Protein AF-A0A1I7NNE6-F1 (afdb_monomer)

Structure (mmCIF, N/CA/C/O backbone):
data_AF-A0A1I7NNE6-F1
#
_entry.id   AF-A0A1I7NNE6-F1
#
loop_
_atom_site.group_PDB
_atom_site.id
_atom_site.type_symbol
_atom_site.label_atom_id
_atom_site.label_alt_id
_atom_site.label_comp_id
_atom_site.label_asym_id
_atom_site.label_entity_id
_atom_site.label_seq_id
_atom_site.pdbx_PDB_ins_code
_atom_site.Cartn_x
_atom_site.Cartn_y
_atom_site.Cartn_z
_atom_site.occupancy
_atom_site.B_iso_or_equiv
_atom_site.auth_seq_id
_atom_site.auth_comp_id
_atom_site.auth_asym_id
_atom_site.auth_atom_id
_atom_site.pdbx_PDB_model_num
ATOM 1 N N . MET A 1 1 ? 10.750 -23.595 -2.333 1.00 36.44 1 MET A N 1
ATOM 2 C CA . MET A 1 1 ? 10.726 -23.272 -0.891 1.00 36.44 1 MET A CA 1
ATOM 3 C C . MET A 1 1 ? 9.656 -22.202 -0.716 1.00 36.44 1 MET A C 1
ATOM 5 O O . MET A 1 1 ? 9.881 -21.088 -1.158 1.00 36.44 1 MET A O 1
ATOM 9 N N . ASN A 1 2 ? 8.451 -22.556 -0.255 1.00 41.56 2 ASN A N 1
ATOM 10 C CA . ASN A 1 2 ? 7.356 -21.585 -0.123 1.00 41.56 2 ASN A CA 1
ATOM 11 C C . ASN A 1 2 ? 7.507 -20.843 1.205 1.00 41.56 2 ASN A C 1
ATOM 13 O O . ASN A 1 2 ? 7.394 -21.450 2.268 1.00 41.56 2 ASN A O 1
ATOM 17 N N . GLU A 1 3 ? 7.753 -19.538 1.146 1.00 45.97 3 GLU A N 1
ATOM 18 C CA . GLU A 1 3 ? 7.719 -18.673 2.322 1.00 45.97 3 GLU A CA 1
ATOM 19 C C . GLU A 1 3 ? 6.263 -18.473 2.760 1.00 45.97 3 GLU A C 1
ATOM 21 O O . GLU A 1 3 ? 5.475 -17.783 2.107 1.00 45.97 3 GLU A O 1
ATOM 26 N N . ILE A 1 4 ? 5.885 -19.099 3.874 1.00 50.31 4 ILE A N 1
ATOM 27 C CA . ILE A 1 4 ? 4.607 -18.834 4.536 1.00 50.31 4 ILE A CA 1
ATOM 28 C C . ILE A 1 4 ? 4.705 -17.430 5.136 1.00 50.31 4 ILE A C 1
ATOM 30 O O . ILE A 1 4 ? 5.425 -17.207 6.107 1.00 50.31 4 ILE A O 1
ATOM 34 N N . LYS A 1 5 ? 3.995 -16.463 4.548 1.00 61.88 5 LYS A N 1
ATOM 35 C CA . LYS A 1 5 ? 3.897 -15.108 5.101 1.00 61.88 5 LYS A CA 1
ATOM 36 C C . LYS A 1 5 ? 3.208 -15.177 6.467 1.00 61.88 5 LYS A C 1
ATOM 38 O O . LYS A 1 5 ? 2.018 -15.468 6.547 1.00 61.88 5 LYS A O 1
ATOM 43 N N . THR A 1 6 ? 3.945 -14.900 7.540 1.00 62.56 6 THR A N 1
ATOM 44 C CA . THR A 1 6 ? 3.399 -14.835 8.901 1.00 62.56 6 THR A CA 1
ATOM 45 C C . THR A 1 6 ? 2.383 -13.700 9.013 1.00 62.56 6 THR A C 1
ATOM 47 O O . THR A 1 6 ? 2.730 -12.529 8.849 1.00 62.56 6 THR A O 1
ATOM 50 N N . ILE A 1 7 ? 1.131 -14.034 9.325 1.00 75.75 7 ILE A N 1
ATOM 51 C CA . ILE A 1 7 ? 0.076 -13.051 9.585 1.00 75.75 7 ILE A CA 1
ATOM 52 C C . ILE A 1 7 ? 0.165 -12.638 11.058 1.00 75.75 7 ILE A C 1
ATOM 54 O O . ILE A 1 7 ? -0.020 -13.463 11.949 1.00 75.75 7 ILE A O 1
ATOM 58 N N . LYS A 1 8 ? 0.458 -11.360 11.324 1.00 79.00 8 LYS A N 1
ATOM 59 C CA . LYS A 1 8 ? 0.349 -10.771 12.668 1.00 79.00 8 LYS A CA 1
ATOM 60 C C . LYS A 1 8 ? -1.032 -10.142 12.826 1.00 79.00 8 LYS A C 1
ATOM 62 O O . LYS A 1 8 ? -1.420 -9.329 11.991 1.00 79.00 8 LYS A O 1
ATOM 67 N N . ALA A 1 9 ? -1.739 -10.487 13.896 1.00 84.75 9 ALA A N 1
ATOM 68 C CA . ALA A 1 9 ? -3.055 -9.947 14.222 1.00 84.75 9 ALA A CA 1
ATOM 69 C C . ALA A 1 9 ? -3.085 -9.457 15.674 1.00 84.75 9 ALA A C 1
ATOM 71 O O . ALA A 1 9 ? -2.421 -10.026 16.538 1.00 84.75 9 ALA A O 1
ATOM 72 N N . ALA A 1 10 ? -3.841 -8.392 15.927 1.00 85.69 10 ALA A N 1
ATOM 73 C CA . ALA A 1 10 ? -4.091 -7.848 17.254 1.00 85.69 10 ALA A CA 1
ATOM 74 C C . ALA A 1 10 ? -5.500 -7.251 17.297 1.00 85.69 10 ALA A C 1
ATOM 76 O O . ALA A 1 10 ? -5.998 -6.762 16.282 1.00 85.69 10 ALA A O 1
ATOM 77 N N . VAL A 1 11 ? -6.129 -7.293 18.469 1.00 87.19 11 VAL A N 1
ATOM 78 C CA . VAL A 1 11 ? -7.427 -6.657 18.716 1.00 87.19 11 VAL A CA 1
ATOM 79 C C . VAL A 1 11 ? -7.174 -5.231 19.198 1.00 87.19 11 VAL A C 1
ATOM 81 O O . VAL A 1 11 ? -6.338 -5.017 20.075 1.00 87.19 11 VAL A O 1
ATOM 84 N N . VAL A 1 12 ? -7.880 -4.263 18.615 1.00 90.56 12 VAL A N 1
ATOM 85 C CA . VAL A 1 12 ? -7.803 -2.845 18.989 1.00 90.56 12 VAL A CA 1
ATOM 86 C C . VAL A 1 12 ? -9.191 -2.290 19.253 1.00 90.56 12 VAL A C 1
ATOM 88 O O . VAL A 1 12 ? -10.157 -2.690 18.607 1.00 90.56 12 VAL A O 1
ATOM 91 N N . GLU A 1 13 ? -9.280 -1.341 20.178 1.00 90.38 13 GLU A N 1
ATOM 92 C CA . GLU A 1 13 ? -10.504 -0.582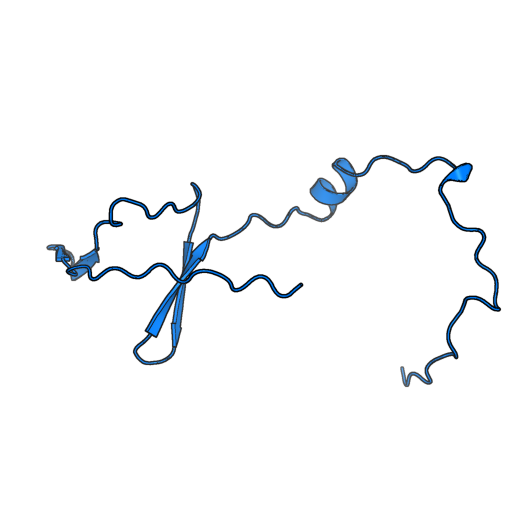 20.418 1.00 90.38 13 GLU A CA 1
ATOM 93 C C . GLU A 1 13 ? -10.546 0.664 19.532 1.00 90.38 13 GLU A C 1
ATOM 95 O O . GLU A 1 13 ? -9.562 1.404 19.415 1.00 90.38 13 GLU A O 1
ATOM 100 N N . ILE A 1 14 ? -11.708 0.912 18.926 1.00 91.38 14 ILE A N 1
ATOM 101 C CA . ILE A 1 14 ? -11.960 2.118 18.138 1.00 91.38 14 ILE A CA 1
ATOM 102 C C . ILE A 1 14 ? -12.470 3.210 19.074 1.00 91.38 14 ILE A C 1
ATOM 104 O O . ILE A 1 14 ? -13.495 3.061 19.738 1.00 91.38 14 ILE A O 1
ATOM 108 N N . LYS A 1 15 ? -11.768 4.339 19.087 1.00 92.19 15 LYS A N 1
ATOM 109 C CA . LYS A 1 15 ? -12.159 5.553 19.798 1.00 92.19 15 LYS A CA 1
ATOM 110 C C . LYS A 1 15 ? -12.846 6.511 18.836 1.00 92.19 15 LYS A C 1
ATOM 112 O O . LYS A 1 15 ? -12.381 6.710 17.713 1.00 92.19 15 LYS A O 1
ATOM 117 N N . HIS A 1 16 ? -13.918 7.136 19.305 1.00 91.75 16 HIS A N 1
ATOM 118 C CA . HIS A 1 16 ? -14.588 8.219 18.595 1.00 91.75 16 HIS A CA 1
ATOM 119 C C . HIS A 1 16 ? -14.079 9.555 19.140 1.00 91.75 16 HIS A C 1
ATOM 121 O O . HIS A 1 16 ? -13.977 9.732 20.353 1.00 91.75 16 HIS A O 1
ATOM 127 N N . THR A 1 17 ? -13.720 10.476 18.252 1.00 90.69 17 THR A N 1
ATOM 128 C CA . THR A 1 17 ? -13.388 11.856 18.625 1.00 90.69 17 THR A CA 1
ATOM 129 C C . THR A 1 17 ? -14.666 12.680 18.761 1.00 90.69 17 THR A C 1
ATOM 131 O O . THR A 1 17 ? -15.691 12.319 18.186 1.00 90.69 17 THR A O 1
ATOM 134 N N . GLU A 1 18 ? -14.595 13.832 19.427 1.00 86.44 18 GLU A N 1
ATOM 135 C CA . GLU A 1 18 ? -15.726 14.771 19.541 1.00 86.44 18 GLU A CA 1
ATOM 136 C C . GLU A 1 18 ? -16.262 15.217 18.166 1.00 86.44 18 GLU A C 1
ATOM 138 O O . GLU A 1 18 ? -17.469 15.325 17.981 1.00 86.44 18 GLU A O 1
ATOM 143 N N . ASP A 1 19 ? -15.383 15.340 17.162 1.00 89.50 19 ASP A N 1
ATOM 144 C CA . ASP A 1 19 ? -15.750 15.628 15.763 1.00 89.50 19 ASP A CA 1
ATOM 145 C C . ASP A 1 19 ? -16.405 14.444 15.006 1.00 89.50 19 ASP A C 1
ATOM 147 O O . ASP A 1 19 ? -16.608 14.518 13.794 1.00 89.50 19 ASP A O 1
ATOM 151 N N . GLY A 1 20 ? -16.648 13.303 15.661 1.00 90.38 20 GLY A N 1
ATOM 152 C CA . GLY A 1 20 ? -17.226 12.102 15.041 1.00 90.38 20 GLY A CA 1
ATOM 153 C C . GLY A 1 20 ? -16.256 11.250 14.210 1.00 90.38 20 GLY A C 1
ATOM 154 O O . GLY A 1 20 ? -16.688 10.326 13.521 1.00 90.38 20 GLY A O 1
ATOM 155 N N . ARG A 1 21 ? -14.943 11.513 14.257 1.00 91.50 21 ARG A N 1
ATOM 156 C CA . ARG A 1 21 ? -13.933 10.691 13.569 1.00 91.50 21 ARG A CA 1
ATOM 157 C C . ARG A 1 21 ? -13.611 9.433 14.369 1.00 91.50 21 ARG A C 1
ATOM 159 O O . ARG A 1 21 ? -13.580 9.455 15.597 1.00 91.50 21 ARG A O 1
ATOM 166 N N . GLN A 1 22 ? -13.303 8.349 13.665 1.00 91.75 22 GLN A N 1
ATOM 167 C CA . GLN A 1 22 ? -12.834 7.102 14.264 1.00 91.75 22 GLN A CA 1
ATOM 168 C C . GLN A 1 22 ? -11.308 7.050 14.271 1.00 91.75 22 GLN A C 1
ATOM 170 O O . GLN A 1 22 ? -10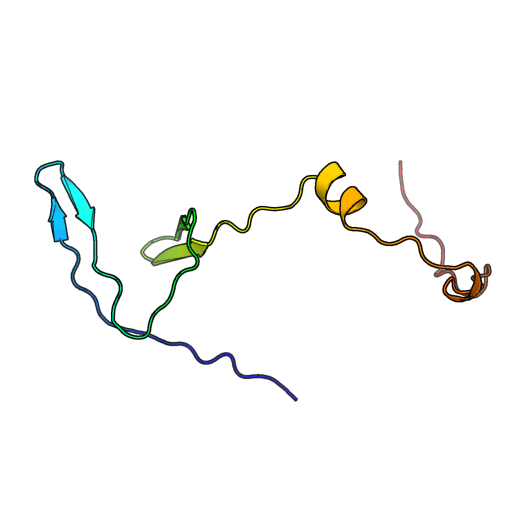.653 7.369 13.279 1.00 91.75 22 GLN A O 1
ATOM 175 N N . THR A 1 23 ? -10.738 6.645 15.401 1.00 92.56 23 THR A N 1
ATOM 176 C CA . THR A 1 23 ? -9.291 6.525 15.597 1.00 92.56 23 THR A CA 1
ATOM 177 C C . THR A 1 23 ? -8.976 5.248 16.365 1.00 92.56 23 THR A C 1
ATOM 179 O O . THR A 1 23 ? -9.762 4.798 17.194 1.00 92.56 23 THR A O 1
ATOM 182 N N . PHE A 1 24 ? -7.815 4.657 16.110 1.00 91.56 24 PHE A N 1
ATOM 183 C CA . PHE A 1 24 ? -7.276 3.567 16.919 1.00 91.56 24 PHE A CA 1
ATOM 184 C C . PHE A 1 24 ? -5.776 3.782 17.104 1.00 91.56 24 PHE A C 1
ATOM 186 O O . PHE A 1 24 ? -5.126 4.460 16.305 1.00 91.56 24 PHE A O 1
ATOM 193 N N . GLN A 1 25 ? -5.222 3.210 18.168 1.00 89.81 25 GLN A N 1
ATOM 194 C CA . GLN A 1 25 ? -3.786 3.242 18.414 1.00 89.81 25 GLN A CA 1
ATOM 195 C C . GLN A 1 25 ? -3.144 1.995 17.805 1.00 89.81 25 GLN A C 1
ATOM 197 O O . GLN A 1 25 ? -3.589 0.879 18.069 1.00 89.81 25 GLN A O 1
ATOM 202 N N . LEU A 1 26 ? -2.105 2.180 16.984 1.00 89.12 26 LEU A N 1
ATOM 203 C CA . LEU A 1 26 ? -1.358 1.063 16.409 1.00 89.12 26 LEU A CA 1
ATOM 204 C C . LEU A 1 26 ? -0.710 0.241 17.545 1.00 89.12 26 LEU A C 1
ATOM 206 O O . LEU A 1 26 ? 0.037 0.828 18.332 1.00 89.12 26 LEU A O 1
ATOM 210 N N . PRO A 1 27 ? -0.968 -1.078 17.648 1.00 89.88 27 PRO A N 1
ATOM 211 C CA . PRO A 1 27 ? -0.412 -1.898 18.721 1.00 89.88 27 PRO A CA 1
ATOM 212 C C . PRO A 1 27 ? 1.106 -2.029 18.646 1.00 89.88 27 PRO A C 1
ATOM 214 O O . PRO A 1 27 ? 1.713 -1.957 17.571 1.00 89.88 27 PRO A O 1
ATOM 217 N N . GLU A 1 28 ? 1.722 -2.302 19.793 1.00 85.38 28 GLU A N 1
ATOM 218 C CA . GLU A 1 28 ? 3.154 -2.576 19.863 1.00 85.38 28 GLU A CA 1
ATOM 219 C C . GLU A 1 28 ? 3.518 -3.813 19.023 1.00 85.38 28 GLU A C 1
ATOM 221 O O . GLU A 1 28 ? 2.793 -4.804 18.966 1.00 85.38 28 GLU A O 1
ATOM 226 N N . GLY A 1 29 ? 4.643 -3.741 18.307 1.00 84.06 29 GLY A N 1
ATOM 227 C CA . GLY A 1 29 ? 5.093 -4.804 17.398 1.00 84.06 29 GLY A CA 1
ATOM 228 C C . GLY A 1 29 ? 4.584 -4.690 15.956 1.00 84.06 29 GLY A C 1
ATOM 229 O O . GLY A 1 29 ? 5.100 -5.395 15.079 1.00 84.06 29 GLY A O 1
ATOM 230 N N . PHE A 1 30 ? 3.654 -3.770 15.682 1.00 84.88 30 PHE A N 1
ATOM 231 C CA . PHE A 1 30 ? 3.269 -3.374 14.329 1.00 84.88 30 PHE A CA 1
ATOM 232 C C . PHE A 1 30 ? 4.063 -2.135 13.910 1.00 84.88 30 PHE A C 1
ATOM 234 O O . PHE A 1 30 ? 4.273 -1.209 14.690 1.00 84.88 30 PHE A O 1
ATOM 241 N N . LYS A 1 31 ? 4.535 -2.118 12.662 1.00 81.81 31 LYS A N 1
ATOM 242 C CA . LYS A 1 31 ? 5.254 -0.977 12.086 1.00 81.81 31 LYS A CA 1
ATOM 243 C C . LYS A 1 31 ? 4.661 -0.665 10.726 1.00 81.81 31 LYS A C 1
ATOM 245 O O . LYS A 1 31 ? 4.655 -1.521 9.846 1.00 81.81 31 LYS A O 1
ATOM 250 N N . LEU A 1 32 ? 4.196 0.565 10.562 1.00 82.12 32 LEU A N 1
ATOM 251 C CA . LEU A 1 32 ? 3.819 1.113 9.267 1.00 82.12 32 LEU A CA 1
ATOM 252 C C . LEU A 1 32 ? 4.941 2.045 8.795 1.00 82.12 32 LEU A C 1
ATOM 254 O O . LEU A 1 32 ? 5.542 2.739 9.623 1.00 82.12 32 LEU A O 1
ATOM 258 N N . PRO A 1 33 ? 5.275 2.054 7.495 1.00 79.12 33 PRO A N 1
ATOM 259 C CA . PRO A 1 33 ? 6.250 2.999 6.974 1.00 79.12 33 PRO A CA 1
ATOM 260 C C . PRO A 1 33 ? 5.734 4.430 7.168 1.00 79.12 33 PRO A C 1
ATOM 262 O O . PRO A 1 33 ? 4.530 4.685 7.106 1.00 79.12 33 PRO A O 1
ATOM 265 N N . LYS A 1 34 ? 6.649 5.380 7.393 1.00 76.19 34 LYS A N 1
ATOM 266 C CA . LYS A 1 34 ? 6.291 6.802 7.431 1.00 76.19 34 LYS A CA 1
ATOM 267 C C . LYS A 1 34 ? 5.739 7.207 6.064 1.00 76.19 34 LYS A C 1
ATOM 269 O O . LYS A 1 34 ? 6.395 6.975 5.052 1.00 76.19 34 LYS A O 1
ATOM 274 N N . GLY A 1 35 ? 4.560 7.822 6.031 1.00 81.31 35 GLY A N 1
ATOM 275 C CA . GLY A 1 35 ? 3.954 8.272 4.783 1.00 81.31 35 GLY A CA 1
ATOM 276 C C . GLY A 1 35 ? 2.434 8.292 4.833 1.00 81.31 35 GLY A C 1
ATOM 277 O O . GLY A 1 35 ? 1.834 8.488 5.887 1.00 81.31 35 GLY A O 1
ATOM 278 N N . LYS A 1 36 ? 1.823 8.109 3.662 1.00 82.94 36 LYS A N 1
ATOM 279 C CA . LYS A 1 36 ? 0.371 8.043 3.491 1.00 82.94 36 LYS A CA 1
ATOM 280 C C . LYS A 1 36 ? -0.080 6.583 3.482 1.00 82.94 36 LYS A C 1
ATOM 282 O O . LYS A 1 36 ? 0.631 5.721 2.965 1.00 82.94 36 LYS A O 1
ATOM 287 N N . LEU A 1 37 ? -1.267 6.326 4.016 1.00 87.88 37 LEU A N 1
ATOM 288 C CA . LEU A 1 37 ? -1.945 5.038 3.907 1.00 87.88 37 LEU A CA 1
ATOM 289 C C . LEU A 1 37 ? -3.135 5.191 2.962 1.00 87.88 37 LEU A C 1
ATOM 291 O O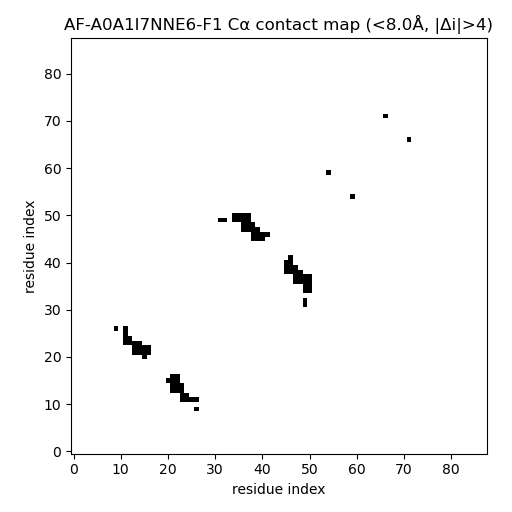 . LEU A 1 37 ? -3.856 6.187 3.025 1.00 87.88 37 LEU A O 1
ATOM 295 N N . LEU A 1 38 ? -3.325 4.207 2.096 1.00 87.38 38 LEU A N 1
ATOM 296 C CA . LEU A 1 38 ? -4.569 3.983 1.389 1.00 87.38 38 LEU A CA 1
ATOM 297 C C . LEU A 1 38 ? -5.483 3.191 2.322 1.00 87.38 38 LEU A C 1
ATOM 299 O O . LEU A 1 38 ? -5.071 2.169 2.871 1.00 87.38 38 LEU A O 1
ATOM 303 N N . VAL A 1 39 ? -6.709 3.673 2.500 1.00 89.75 39 VAL A N 1
ATOM 304 C CA . VAL A 1 39 ? -7.758 2.970 3.241 1.00 89.75 39 VAL A CA 1
ATOM 305 C C . VAL A 1 39 ? -8.768 2.466 2.224 1.00 89.75 39 VAL A C 1
ATOM 307 O O . VAL A 1 39 ? -9.334 3.264 1.480 1.00 89.75 39 VAL A O 1
ATOM 310 N N . GLN A 1 40 ? -8.975 1.154 2.173 1.00 91.12 40 GLN A N 1
ATOM 311 C CA . GLN A 1 40 ? -9.985 0.526 1.324 1.00 91.12 40 GLN A CA 1
ATOM 312 C C . GLN A 1 40 ? -11.014 -0.180 2.195 1.00 91.12 40 GLN A C 1
ATOM 314 O O . GLN A 1 40 ? -10.648 -0.887 3.135 1.00 91.12 40 GLN A O 1
ATOM 319 N N . GLN A 1 41 ? -12.288 0.007 1.863 1.00 92.94 41 GLN A N 1
ATOM 320 C CA . GLN A 1 41 ? -13.396 -0.695 2.492 1.00 92.94 41 GLN A CA 1
ATOM 321 C C . GLN A 1 41 ? -13.958 -1.730 1.522 1.00 92.94 41 GLN A C 1
ATOM 323 O O . GLN A 1 41 ? -14.354 -1.389 0.410 1.00 92.94 41 GLN A O 1
ATOM 328 N N . ASP A 1 42 ? -13.989 -2.978 1.969 1.00 92.06 42 ASP A N 1
ATOM 329 C CA . ASP A 1 42 ? -14.594 -4.109 1.276 1.00 92.06 42 ASP A CA 1
ATOM 330 C C . ASP A 1 42 ? -15.623 -4.738 2.224 1.00 92.06 42 ASP A C 1
ATOM 332 O O . ASP A 1 42 ? -15.271 -5.471 3.150 1.00 92.06 42 ASP A O 1
ATOM 336 N N . GLY A 1 43 ? -16.891 -4.341 2.077 1.00 93.88 43 GLY A N 1
ATOM 337 C CA . GLY A 1 43 ? -17.953 -4.681 3.030 1.00 93.88 43 GLY A CA 1
ATOM 338 C C . GLY A 1 43 ? -17.618 -4.225 4.456 1.00 93.88 43 GLY A C 1
ATOM 339 O O . GLY A 1 43 ? -17.475 -3.026 4.717 1.00 93.88 43 GLY A O 1
ATOM 340 N N . ASP A 1 44 ? -17.459 -5.196 5.359 1.00 89.94 44 ASP A N 1
ATOM 341 C CA . ASP A 1 44 ? -17.115 -4.991 6.775 1.00 89.94 44 ASP A CA 1
ATOM 342 C C . ASP A 1 44 ? -15.599 -4.972 7.042 1.00 89.94 44 ASP A C 1
ATOM 344 O O . ASP A 1 44 ? -15.149 -4.831 8.182 1.00 89.94 44 ASP A O 1
ATOM 348 N N . ARG A 1 45 ? -14.777 -5.136 6.000 1.00 88.44 45 ARG A N 1
ATOM 349 C CA . ARG A 1 45 ? -13.322 -5.193 6.116 1.00 88.44 45 ARG A CA 1
ATOM 350 C C . ARG A 1 45 ? -12.694 -3.872 5.694 1.00 88.44 45 ARG A C 1
ATOM 352 O O . ARG A 1 45 ? -12.762 -3.476 4.533 1.00 88.44 45 ARG A O 1
ATOM 359 N N . LEU A 1 46 ? -11.976 -3.243 6.622 1.00 89.50 46 LEU A N 1
ATOM 360 C CA . LEU A 1 46 ? -11.058 -2.149 6.311 1.00 89.50 46 LEU A CA 1
ATOM 361 C C . LEU A 1 46 ? -9.642 -2.689 6.110 1.00 89.50 46 LEU A C 1
ATOM 363 O O . LEU A 1 46 ? -9.093 -3.374 6.974 1.00 89.50 46 LEU A O 1
ATOM 367 N N . THR A 1 47 ? -9.042 -2.362 4.969 1.00 88.94 47 THR A N 1
ATOM 368 C CA . THR A 1 47 ? -7.649 -2.685 4.650 1.00 88.94 47 THR A CA 1
ATOM 369 C C . THR A 1 47 ? -6.841 -1.398 4.564 1.00 88.94 47 THR A C 1
ATOM 371 O O . THR A 1 47 ? -7.245 -0.441 3.904 1.00 88.94 47 THR A O 1
ATOM 374 N N . PHE A 1 48 ? -5.695 -1.380 5.245 1.00 87.81 48 PHE A N 1
ATOM 375 C CA . PHE A 1 48 ? -4.770 -0.252 5.263 1.00 87.81 48 PHE A CA 1
ATOM 376 C C . PHE A 1 48 ? -3.485 -0.655 4.552 1.00 87.81 48 PHE A C 1
ATOM 378 O O . PHE A 1 48 ? -2.775 -1.550 5.014 1.00 87.81 48 PHE A O 1
ATOM 385 N N . GLU A 1 49 ? -3.163 0.023 3.457 1.00 86.94 49 GLU A N 1
ATOM 386 C CA . GLU A 1 49 ? -1.949 -0.243 2.689 1.00 86.94 49 GLU A CA 1
ATOM 387 C C . GLU A 1 49 ? -1.067 1.003 2.624 1.00 86.94 49 GLU A C 1
ATOM 389 O O . GLU A 1 49 ? -1.569 2.106 2.408 1.00 86.94 49 GLU A O 1
ATOM 394 N N . PRO A 1 50 ? 0.259 0.887 2.792 1.00 86.75 50 PRO A N 1
ATOM 395 C CA . PRO A 1 50 ? 1.133 2.028 2.601 1.00 86.75 50 PRO A CA 1
ATOM 396 C C . PRO A 1 50 ? 1.138 2.457 1.137 1.00 86.75 50 PRO A C 1
ATOM 398 O O . PRO A 1 50 ? 1.437 1.663 0.243 1.00 86.75 50 PRO A O 1
ATOM 401 N N . VAL A 1 51 ? 0.876 3.742 0.894 1.00 83.44 51 VAL A N 1
ATOM 402 C CA . VAL A 1 51 ? 1.042 4.336 -0.431 1.00 83.44 51 VAL A CA 1
ATOM 403 C C . VAL A 1 51 ? 2.536 4.399 -0.707 1.00 83.44 51 VAL A C 1
ATOM 405 O O . VAL A 1 51 ? 3.236 5.320 -0.280 1.00 83.44 51 VAL A O 1
ATOM 408 N N . LYS A 1 52 ? 3.047 3.391 -1.411 1.00 75.81 52 LYS A N 1
ATOM 409 C CA . LYS A 1 52 ? 4.401 3.438 -1.952 1.00 75.81 52 LYS A CA 1
ATOM 410 C C . LYS A 1 52 ? 4.431 4.568 -2.975 1.00 75.81 52 LYS A C 1
ATOM 412 O O . LYS A 1 52 ? 3.641 4.556 -3.920 1.00 75.81 52 LYS A O 1
ATOM 417 N N . ARG A 1 53 ? 5.327 5.541 -2.793 1.00 70.50 53 ARG A N 1
ATOM 418 C CA . ARG A 1 53 ? 5.632 6.508 -3.851 1.00 70.50 53 ARG A CA 1
ATOM 419 C C . ARG A 1 53 ? 6.100 5.693 -5.053 1.00 70.50 53 ARG A C 1
ATOM 421 O O . ARG A 1 53 ? 7.151 5.062 -4.992 1.00 70.50 53 ARG A O 1
ATOM 428 N N . ARG A 1 54 ? 5.286 5.645 -6.106 1.00 73.06 54 ARG A N 1
ATOM 429 C CA . ARG A 1 54 ? 5.761 5.177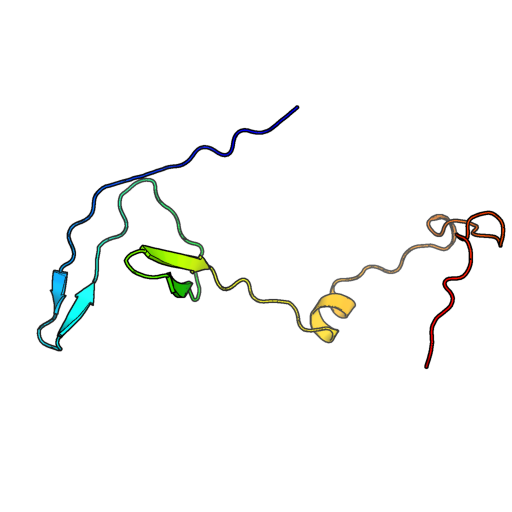 -7.405 1.00 73.06 54 ARG A CA 1
ATOM 430 C C . ARG A 1 54 ? 6.683 6.271 -7.923 1.00 73.06 54 ARG A C 1
ATOM 432 O O . ARG A 1 54 ? 6.315 7.442 -7.852 1.00 73.06 54 ARG A O 1
ATOM 439 N N . LEU A 1 55 ? 7.879 5.888 -8.350 1.00 79.38 55 LEU A N 1
ATOM 440 C CA . LEU A 1 55 ? 8.772 6.804 -9.047 1.00 79.38 55 LEU A CA 1
ATOM 441 C C . LEU A 1 55 ? 8.043 7.307 -10.297 1.00 79.38 55 LEU A C 1
ATOM 443 O O . LEU A 1 55 ? 7.333 6.531 -10.947 1.00 79.38 55 LEU A O 1
ATOM 447 N N . THR A 1 56 ? 8.186 8.589 -10.625 1.00 84.94 56 THR A N 1
ATOM 448 C CA . THR A 1 56 ? 7.834 9.045 -11.975 1.00 84.94 56 THR A CA 1
ATOM 449 C C . THR A 1 56 ? 8.726 8.329 -12.995 1.00 84.94 56 THR A C 1
ATOM 451 O O . THR A 1 56 ? 9.772 7.782 -12.639 1.00 84.94 56 THR A O 1
ATOM 454 N N . LEU A 1 57 ? 8.334 8.322 -14.274 1.00 86.88 57 LEU A N 1
ATOM 455 C CA . LEU A 1 57 ? 9.194 7.771 -15.328 1.00 86.88 57 LEU A CA 1
ATOM 456 C C . LEU A 1 57 ? 10.571 8.455 -15.324 1.00 86.88 57 LEU A C 1
ATOM 458 O O . LEU A 1 57 ? 11.588 7.779 -15.402 1.00 86.88 57 LEU A O 1
ATOM 462 N N . GLU A 1 58 ? 10.597 9.776 -15.152 1.00 91.12 58 GLU A N 1
ATOM 463 C CA . GLU A 1 58 ? 11.828 10.558 -15.007 1.00 91.12 58 GLU A CA 1
ATOM 464 C C . GLU A 1 58 ? 12.676 10.090 -13.814 1.00 91.12 58 GLU A C 1
ATOM 466 O O . GLU A 1 58 ? 13.861 9.818 -13.975 1.00 91.12 58 GLU A O 1
ATOM 471 N N . GLU A 1 59 ? 12.081 9.942 -12.627 1.00 89.38 59 GLU A N 1
ATOM 472 C CA . GLU A 1 59 ? 12.801 9.491 -11.429 1.00 89.38 59 GLU A CA 1
ATOM 473 C C . GLU A 1 59 ? 13.326 8.060 -11.559 1.00 89.38 59 GLU A C 1
ATOM 475 O O . GLU A 1 59 ? 14.369 7.735 -10.992 1.00 89.38 59 GLU A O 1
ATOM 480 N N . ALA A 1 60 ? 12.587 7.200 -12.262 1.00 88.81 60 ALA A N 1
ATOM 481 C CA . ALA A 1 60 ? 13.009 5.840 -12.547 1.00 88.81 60 ALA A CA 1
ATOM 482 C C . ALA A 1 60 ? 14.213 5.841 -13.495 1.00 88.81 60 ALA A C 1
ATOM 484 O O . ALA A 1 60 ? 15.221 5.217 -13.179 1.00 88.81 60 ALA A O 1
ATOM 485 N N . LEU A 1 61 ? 14.145 6.598 -14.595 1.00 89.88 61 LEU A N 1
ATOM 486 C CA . LEU A 1 61 ? 15.243 6.732 -15.556 1.00 89.88 61 LEU A CA 1
ATOM 487 C C . LEU A 1 61 ? 16.494 7.346 -14.915 1.00 89.88 61 LEU A C 1
ATOM 489 O O . LEU A 1 61 ? 17.595 6.868 -15.159 1.00 89.88 61 LEU A O 1
ATOM 493 N N . ALA A 1 62 ? 16.339 8.344 -14.040 1.00 90.06 62 ALA A N 1
ATOM 494 C CA . ALA A 1 62 ? 17.455 8.967 -13.326 1.00 90.06 62 ALA A CA 1
ATOM 495 C C . ALA A 1 62 ? 18.189 8.010 -12.365 1.00 90.06 62 ALA A C 1
ATOM 497 O O . ALA A 1 62 ? 19.341 8.256 -12.016 1.00 90.06 62 ALA A O 1
ATOM 498 N N . GLN A 1 63 ? 17.530 6.938 -11.915 1.00 90.00 63 GLN A N 1
ATOM 499 C CA . GLN A 1 63 ? 18.124 5.910 -11.052 1.00 90.00 63 GLN A CA 1
ATOM 500 C C . GLN A 1 63 ? 18.755 4.754 -11.836 1.00 90.00 63 GLN A C 1
ATOM 502 O O . GLN A 1 63 ? 19.417 3.909 -11.232 1.00 90.00 63 GLN A O 1
ATOM 507 N N . MET A 1 64 ? 18.548 4.683 -13.154 1.00 90.94 64 MET A N 1
ATOM 508 C CA . MET A 1 64 ? 19.120 3.624 -13.980 1.00 90.94 64 MET A CA 1
ATOM 509 C C . MET A 1 64 ? 20.597 3.905 -14.254 1.00 90.94 64 MET A C 1
ATOM 511 O O . MET A 1 64 ? 20.980 5.007 -14.641 1.00 90.94 64 MET A O 1
ATOM 515 N N . VAL A 1 65 ? 21.425 2.880 -14.067 1.00 86.75 65 VAL A N 1
ATOM 516 C CA . VAL A 1 65 ? 22.828 2.890 -14.489 1.00 86.75 65 VAL A CA 1
ATOM 517 C C . VAL A 1 65 ? 22.879 2.321 -15.909 1.00 86.75 65 VAL A C 1
ATOM 519 O O . VAL A 1 65 ? 22.232 1.300 -16.154 1.00 86.75 65 VAL A O 1
ATOM 522 N N . PRO A 1 66 ? 23.588 2.964 -16.856 1.00 84.88 66 PRO A N 1
ATOM 523 C CA . PRO A 1 66 ? 23.762 2.401 -18.186 1.00 84.88 66 PRO A CA 1
ATOM 524 C C . PRO A 1 66 ? 24.509 1.071 -18.085 1.00 84.88 66 PRO A C 1
ATOM 526 O O . PRO A 1 66 ? 25.528 0.982 -17.404 1.00 84.88 66 PRO A O 1
ATOM 529 N N . LEU A 1 67 ? 23.988 0.059 -18.771 1.00 85.88 67 LEU A N 1
ATOM 530 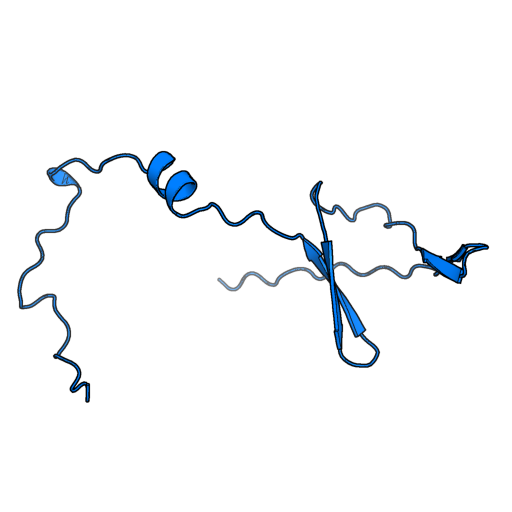C CA . LEU A 1 67 ? 24.678 -1.213 -18.944 1.00 85.88 67 LEU A CA 1
ATOM 531 C C . LEU A 1 67 ? 25.820 -1.037 -19.950 1.00 85.88 67 LEU A C 1
ATOM 533 O O . LEU A 1 67 ? 25.659 -0.338 -20.957 1.00 85.88 67 LEU A O 1
ATOM 537 N N . CYS A 1 68 ? 26.955 -1.676 -19.687 1.00 83.75 68 CYS A N 1
ATOM 538 C CA . CYS A 1 68 ? 28.051 -1.789 -20.645 1.00 83.75 68 CYS A CA 1
ATOM 539 C C . CYS A 1 68 ? 27.646 -2.706 -21.811 1.00 83.75 68 CYS A C 1
ATOM 541 O O . CYS A 1 68 ? 26.788 -3.571 -21.650 1.00 83.75 68 CYS A O 1
ATOM 543 N N . GLU A 1 69 ? 28.275 -2.553 -22.984 1.00 82.19 69 GLU A N 1
ATOM 544 C CA . GLU A 1 69 ? 27.950 -3.366 -24.175 1.00 82.19 69 GLU A CA 1
ATOM 545 C C . GLU A 1 69 ? 28.035 -4.878 -23.907 1.00 82.19 69 GLU A C 1
ATOM 547 O O . GLU A 1 69 ? 27.207 -5.633 -24.399 1.00 82.19 69 GLU A O 1
ATOM 552 N N . GLU A 1 70 ? 28.969 -5.308 -23.057 1.00 84.75 70 GLU A N 1
ATOM 553 C CA . GLU A 1 70 ? 29.184 -6.714 -22.679 1.00 84.75 70 GLU A CA 1
ATOM 554 C C . GLU A 1 70 ? 28.056 -7.314 -21.813 1.00 84.75 70 GLU A C 1
ATOM 556 O O . GLU A 1 70 ? 27.980 -8.531 -21.659 1.00 84.75 70 GLU A O 1
ATOM 561 N N . GLU A 1 71 ? 27.196 -6.479 -21.220 1.00 85.56 71 GLU A N 1
ATOM 562 C CA . GLU A 1 71 ? 26.073 -6.914 -20.375 1.00 85.56 71 GLU A CA 1
ATOM 563 C C . GLU A 1 71 ? 24.780 -7.117 -21.174 1.00 85.56 71 GLU A C 1
ATOM 565 O O . GLU A 1 71 ? 23.820 -7.703 -20.663 1.00 85.56 71 GLU A O 1
ATOM 570 N N . TRP A 1 72 ? 24.738 -6.632 -22.418 1.00 87.38 72 TRP A N 1
ATOM 571 C CA . TRP A 1 72 ? 23.599 -6.850 -23.297 1.00 87.38 72 TRP A CA 1
ATOM 572 C C . TRP A 1 72 ? 23.668 -8.257 -23.901 1.00 87.38 72 TRP A C 1
ATOM 574 O O . TRP A 1 72 ? 24.707 -8.645 -24.435 1.00 87.38 72 TRP A O 1
ATOM 584 N N . PRO A 1 73 ? 22.578 -9.041 -23.837 1.00 86.69 73 PRO A N 1
ATOM 585 C CA . PRO A 1 73 ? 22.522 -10.317 -24.535 1.00 86.69 73 PRO A CA 1
ATOM 586 C C . PRO A 1 73 ? 22.544 -10.097 -26.052 1.00 86.69 73 PRO A C 1
ATOM 588 O O . PRO A 1 73 ? 21.911 -9.168 -26.558 1.00 86.69 73 PRO A O 1
ATOM 591 N N . ASP A 1 74 ? 23.238 -10.981 -26.765 1.00 88.38 74 ASP A N 1
ATOM 592 C CA . ASP A 1 74 ? 23.161 -11.077 -28.222 1.00 88.38 74 ASP A CA 1
ATOM 593 C C . ASP A 1 74 ? 21.872 -11.828 -28.572 1.00 88.38 74 ASP A C 1
ATOM 595 O O . ASP A 1 74 ? 21.791 -13.038 -28.371 1.00 88.38 74 ASP A O 1
ATOM 599 N N . ILE A 1 75 ? 20.833 -11.079 -28.949 1.00 89.31 75 ILE A N 1
ATOM 600 C CA . ILE A 1 75 ? 19.495 -11.608 -29.238 1.00 89.31 75 ILE A CA 1
ATOM 601 C C . ILE A 1 75 ? 19.325 -11.684 -30.752 1.00 89.31 75 ILE A C 1
ATOM 603 O O . ILE A 1 75 ? 19.445 -10.661 -31.433 1.00 89.31 75 ILE A O 1
ATOM 607 N N . ASP A 1 76 ? 18.962 -12.860 -31.258 1.00 89.94 76 ASP A N 1
ATOM 608 C CA . ASP A 1 76 ? 18.602 -13.067 -32.660 1.00 89.94 76 ASP A CA 1
ATOM 609 C C . ASP A 1 76 ? 17.138 -13.522 -32.846 1.00 89.94 76 ASP A C 1
ATOM 611 O O . ASP A 1 76 ? 16.360 -13.653 -31.898 1.00 89.94 76 ASP A O 1
ATOM 615 N N . ASP A 1 77 ? 16.730 -13.737 -34.101 1.00 87.69 77 ASP A N 1
ATOM 616 C CA . ASP A 1 77 ? 15.364 -14.150 -34.452 1.00 87.69 77 ASP A CA 1
ATOM 617 C C . ASP A 1 77 ? 14.969 -15.516 -33.855 1.00 87.69 77 ASP A C 1
ATOM 619 O O . ASP A 1 77 ? 13.779 -15.826 -33.772 1.00 87.69 77 ASP A O 1
ATOM 623 N N . SER A 1 78 ? 15.936 -16.342 -33.441 1.00 88.00 78 SER A N 1
ATOM 624 C CA . SER A 1 78 ? 15.687 -17.641 -32.809 1.00 88.00 78 SER A CA 1
ATOM 625 C C . SER A 1 78 ? 15.341 -17.531 -31.320 1.00 88.00 78 SER A C 1
ATOM 627 O O . SER A 1 78 ? 14.658 -18.411 -30.791 1.00 88.00 78 SER A O 1
ATOM 629 N N . ASP A 1 79 ? 15.728 -16.430 -30.668 1.00 90.38 79 ASP A N 1
ATOM 630 C CA . ASP A 1 79 ? 15.350 -16.105 -29.287 1.00 90.38 79 ASP A CA 1
ATOM 631 C C . ASP A 1 79 ? 13.932 -15.523 -29.183 1.00 90.38 79 ASP A C 1
ATOM 633 O O . ASP A 1 79 ? 13.326 -15.485 -28.103 1.00 90.38 79 ASP A O 1
ATOM 637 N N . LEU A 1 80 ? 13.385 -15.045 -30.303 1.00 88.75 80 LEU A N 1
ATOM 638 C CA . LEU A 1 80 ? 12.066 -14.438 -30.348 1.00 88.75 80 LEU A CA 1
ATOM 639 C C . LEU A 1 80 ? 10.968 -15.506 -30.376 1.00 88.75 80 LEU A C 1
ATOM 641 O O . LEU A 1 80 ? 10.971 -16.460 -31.152 1.00 88.75 80 LEU A O 1
ATOM 645 N N . GLY A 1 81 ? 9.961 -15.312 -29.523 1.00 87.88 81 GLY A N 1
ATOM 646 C CA . GLY A 1 81 ? 8.740 -16.109 -29.579 1.00 87.88 81 GLY A CA 1
ATOM 647 C C . GLY A 1 81 ? 7.969 -15.881 -30.889 1.00 87.88 81 GLY A C 1
ATOM 648 O O . GLY A 1 81 ? 8.140 -14.848 -31.539 1.00 87.88 81 GLY A O 1
ATOM 649 N N . PRO A 1 82 ? 7.068 -16.807 -31.264 1.00 87.00 82 PRO A N 1
ATOM 650 C CA . PRO A 1 82 ? 6.250 -16.653 -32.460 1.00 87.00 82 PRO A CA 1
ATOM 651 C C . PRO A 1 82 ? 5.448 -15.350 -32.398 1.00 87.00 82 PRO A C 1
ATOM 653 O O . PRO A 1 82 ? 4.890 -14.997 -31.351 1.00 87.00 82 PRO A O 1
ATOM 656 N N . LEU A 1 83 ? 5.382 -14.653 -33.534 1.00 85.25 83 LEU A N 1
ATOM 657 C CA . LEU A 1 83 ? 4.608 -13.425 -33.660 1.00 85.25 83 LEU A CA 1
ATOM 658 C C . LEU A 1 83 ? 3.160 -13.689 -33.253 1.00 85.25 83 LEU A C 1
ATOM 660 O O . LEU A 1 83 ? 2.531 -14.654 -33.691 1.00 85.25 83 LEU A O 1
ATOM 664 N N . ARG A 1 84 ? 2.638 -12.819 -32.390 1.00 83.19 84 ARG A N 1
ATOM 665 C CA . ARG A 1 84 ? 1.214 -12.825 -32.081 1.00 83.19 84 ARG A CA 1
ATOM 666 C C . ARG A 1 84 ? 0.492 -12.138 -33.220 1.00 83.19 84 ARG A C 1
ATOM 668 O O . ARG A 1 84 ? 0.884 -11.041 -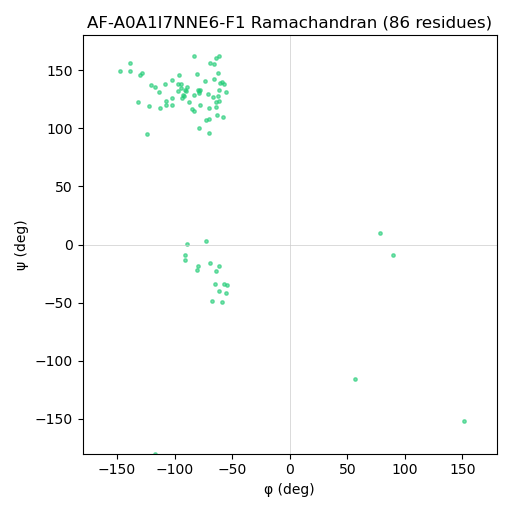33.610 1.00 83.19 84 ARG A O 1
ATOM 675 N N . ASP A 1 85 ? -0.564 -12.773 -33.700 1.00 85.56 85 ASP A N 1
ATOM 676 C CA . ASP A 1 85 ? -1.506 -12.107 -34.583 1.00 85.56 85 ASP A CA 1
ATOM 677 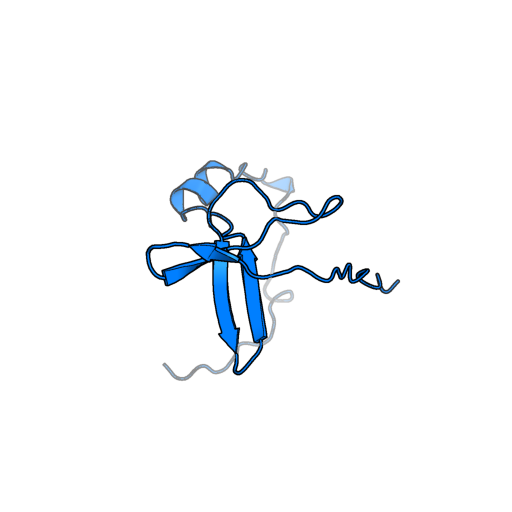C C . ASP A 1 85 ? -2.268 -11.071 -33.743 1.00 85.56 85 ASP A C 1
ATOM 679 O O . ASP A 1 85 ? -2.882 -11.413 -32.726 1.00 85.56 85 ASP A O 1
ATOM 683 N N . ILE A 1 86 ? -2.127 -9.796 -34.095 1.00 83.69 86 ILE A N 1
ATOM 684 C CA . ILE A 1 86 ? -2.763 -8.669 -33.408 1.00 83.69 86 ILE A CA 1
ATOM 685 C C . ILE A 1 86 ? -3.607 -7.908 -34.419 1.00 83.69 86 ILE A C 1
ATOM 687 O O . ILE A 1 86 ? -3.086 -7.368 -35.391 1.00 83.69 86 ILE A O 1
ATOM 691 N N . GLU A 1 87 ? -4.911 -7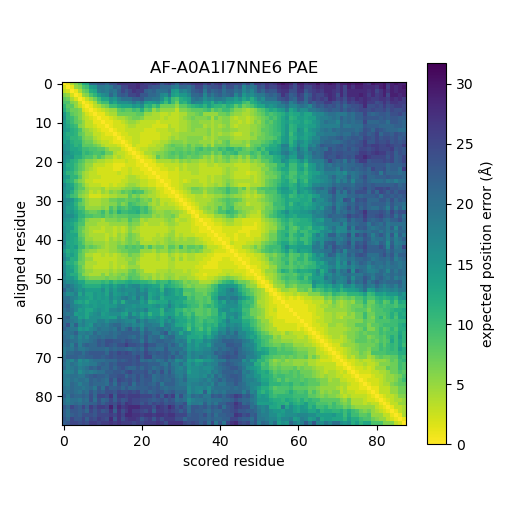.850 -34.162 1.00 74.31 87 GLU A N 1
ATOM 692 C CA . GLU A 1 87 ? -5.820 -6.965 -34.884 1.00 74.31 87 GLU A CA 1
ATOM 693 C C . GLU A 1 87 ? -5.660 -5.539 -34.333 1.00 74.31 87 GLU A C 1
ATOM 695 O O . GLU A 1 87 ? -5.824 -5.314 -33.129 1.00 74.31 87 GLU A O 1
ATOM 700 N N . LEU A 1 88 ? -5.278 -4.606 -35.211 1.00 73.38 88 LEU A N 1
ATOM 701 C CA . LEU A 1 88 ? -5.090 -3.178 -34.923 1.00 73.38 88 LEU A CA 1
ATOM 702 C C . LEU A 1 88 ? -6.340 -2.363 -35.261 1.00 73.38 88 LEU A C 1
ATOM 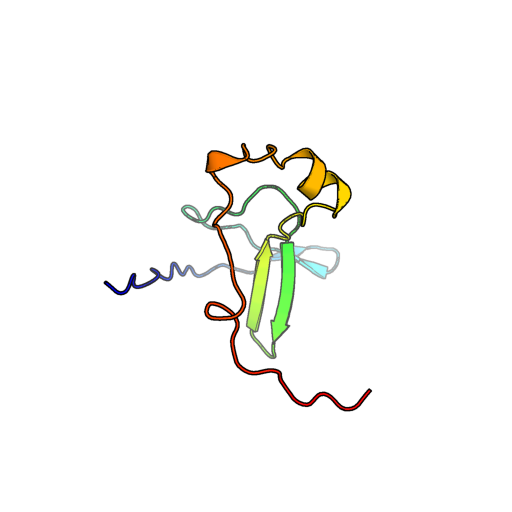704 O O . LEU A 1 88 ? -6.935 -2.616 -36.334 1.00 73.38 88 LEU A O 1
#

Mean predicted aligned error: 12.46 Å

Radius of gyration: 23.59 Å; Cα contacts (8 Å, |Δi|>4): 44; chains: 1; bounding box: 47×39×55 Å

Sequence (88 aa):
MNEIKTIKAAVVEIKHTEDGRQTFQLPEGFKLPKGKLLVQQDGDRLTFEPVKRRLTLEEALAQMVPLCEEEWPDIDDSDLGPLRDIEL

Solvent-accessible surface area (backbone atoms only — not comparable to full-atom values): 6495 Å² total; per-residue (Å²): 134,86,82,78,79,82,82,86,85,83,91,75,70,79,43,73,46,97,89,70,46,80,45,67,74,84,56,90,95,68,84,78,80,92,78,55,68,46,77,45,76,58,91,94,44,79,47,79,42,74,58,71,81,74,69,50,72,67,58,48,55,73,69,56,75,87,77,56,80,88,73,56,80,91,78,55,82,86,75,52,73,83,83,75,91,74,92,128

Secondary structure (DSSP, 8-state):
-----PPP----PPEEPTTS-EE-PPPTT--PPSS-EEEEEETTEEEEEE---PPPHHHHHHTPPPPPGGGS----TTTSPPPPP---

Organism: NCBI:txid429728

Foldseek 3Di:
DDDDPDDDDDDWDWDADPVRDTDTDDDPPDDDDPDDWDWDDDPPDTDTHHPDPDQDPVRVVVPDDDDDPVPDDPDDPVNDDDDDDDDD

Nearest PDB structures (foldseek):
  5k8j-assembly1_A-2  TM=5.213E-01  e=1.351E-01  Caulobacter vibrioides CB15
  5l6m-assembly2_L-2  TM=5.746E-01  e=6.162E-01  Caulobacter vibrioides CB15
  6sd6-assembly1_A  TM=4.842E-01  e=1.453E+00  Shigella sonnei
  6ifm-assembly1_H  TM=5.479E-01  e=2.810E+00  Salmonella enterica subsp. enterica serovar Typhimurium str. LT2

pLDDT: mean 83.94, std 10.73, range [36.44, 93.88]